Protein AF-A0A350H4J2-F1 (afdb_monomer)

Structure (mmCIF, N/CA/C/O backbone):
data_AF-A0A350H4J2-F1
#
_entry.id   AF-A0A350H4J2-F1
#
loop_
_atom_site.group_PDB
_atom_site.id
_atom_site.type_symbol
_atom_site.label_atom_id
_atom_site.label_alt_id
_atom_site.label_comp_id
_atom_site.label_asym_id
_atom_site.label_entity_id
_atom_site.label_seq_id
_atom_site.pdbx_PDB_ins_code
_atom_site.Cartn_x
_atom_site.Cartn_y
_atom_site.Cartn_z
_atom_site.occupancy
_atom_site.B_iso_or_equiv
_atom_site.auth_seq_id
_atom_site.auth_comp_id
_atom_site.auth_asym_id
_atom_site.auth_atom_id
_atom_site.pdbx_PDB_model_num
ATOM 1 N N . ARG A 1 1 ? 20.751 -13.423 -13.786 1.00 44.62 1 ARG A N 1
ATOM 2 C CA . ARG A 1 1 ? 20.326 -13.444 -15.208 1.00 44.62 1 ARG A CA 1
ATOM 3 C C . ARG A 1 1 ? 19.169 -12.465 -15.328 1.00 44.62 1 ARG A C 1
ATOM 5 O O . ARG A 1 1 ? 18.177 -12.724 -14.654 1.00 44.62 1 ARG A O 1
ATOM 12 N N . PRO A 1 2 ? 19.276 -11.337 -16.050 1.00 51.22 2 PRO A N 1
ATOM 13 C CA . PRO A 1 2 ? 18.104 -10.502 -16.242 1.00 51.22 2 PRO A CA 1
ATOM 14 C C . PRO A 1 2 ? 17.177 -11.295 -17.165 1.00 51.22 2 PRO A C 1
ATOM 16 O O . PRO A 1 2 ? 17.520 -11.593 -18.303 1.00 51.22 2 PRO A O 1
ATOM 19 N N . MET A 1 3 ? 16.074 -11.789 -16.611 1.00 57.06 3 MET A N 1
ATOM 20 C CA . MET A 1 3 ? 14.964 -12.268 -17.422 1.00 57.06 3 MET A CA 1
ATOM 21 C C . MET A 1 3 ? 14.352 -11.014 -18.028 1.00 57.06 3 MET A C 1
ATOM 23 O O . MET A 1 3 ? 13.798 -10.197 -17.292 1.00 57.06 3 MET A O 1
ATOM 27 N N . ASP A 1 4 ? 14.478 -10.848 -19.340 1.00 62.19 4 ASP A N 1
ATOM 28 C CA . ASP A 1 4 ? 13.791 -9.806 -20.095 1.00 62.19 4 ASP A CA 1
ATOM 29 C C . ASP A 1 4 ? 12.287 -10.094 -20.067 1.00 62.19 4 ASP A C 1
ATOM 31 O O . ASP A 1 4 ? 11.699 -10.599 -21.020 1.00 62.19 4 ASP A O 1
ATOM 35 N N . THR A 1 5 ? 11.642 -9.847 -18.923 1.00 61.78 5 THR A N 1
ATOM 36 C CA . THR A 1 5 ? 10.188 -9.936 -18.811 1.00 61.78 5 THR A CA 1
ATOM 37 C C . THR A 1 5 ? 9.602 -8.933 -19.798 1.00 61.78 5 THR A C 1
ATOM 39 O O . THR A 1 5 ? 9.838 -7.731 -19.634 1.00 61.78 5 THR A O 1
ATOM 42 N N . PRO A 1 6 ? 8.821 -9.378 -20.798 1.00 75.56 6 PRO A N 1
ATOM 43 C CA . PRO A 1 6 ? 8.225 -8.477 -21.768 1.00 75.56 6 PRO A CA 1
ATOM 44 C C . PRO A 1 6 ? 7.472 -7.360 -21.048 1.00 75.56 6 PRO A C 1
ATOM 46 O O . PRO A 1 6 ? 6.784 -7.609 -20.055 1.00 75.56 6 PRO A O 1
ATOM 49 N N . VAL A 1 7 ? 7.559 -6.126 -21.549 1.00 73.62 7 VAL A N 1
ATOM 50 C CA . VAL A 1 7 ? 6.945 -4.945 -20.907 1.00 73.62 7 VAL A CA 1
ATOM 51 C C . VAL A 1 7 ? 5.454 -5.168 -20.605 1.00 73.62 7 VAL A C 1
ATOM 53 O O . VAL A 1 7 ? 4.948 -4.701 -19.583 1.00 73.62 7 VAL A O 1
ATOM 56 N N . ARG A 1 8 ? 4.751 -5.933 -21.456 1.00 73.25 8 ARG A N 1
ATOM 57 C CA . ARG A 1 8 ? 3.364 -6.375 -21.225 1.00 73.25 8 ARG A CA 1
ATOM 58 C C . ARG A 1 8 ? 3.218 -7.266 -19.985 1.00 73.25 8 ARG A C 1
ATOM 60 O O . ARG A 1 8 ? 2.341 -6.995 -19.172 1.00 73.25 8 ARG A O 1
ATOM 67 N N . CYS A 1 9 ? 4.086 -8.260 -19.804 1.00 85.81 9 CYS A N 1
ATOM 68 C CA . CYS A 1 9 ? 4.079 -9.141 -18.634 1.00 85.81 9 CYS A CA 1
ATOM 69 C C . CYS A 1 9 ? 4.377 -8.364 -17.348 1.00 85.81 9 CYS A C 1
ATOM 71 O O . CYS A 1 9 ? 3.655 -8.510 -16.369 1.00 85.81 9 CYS A O 1
ATOM 73 N N . SER A 1 10 ? 5.375 -7.474 -17.358 1.00 85.19 10 SER A N 1
ATOM 74 C CA . SER A 1 10 ? 5.703 -6.653 -16.182 1.00 85.19 10 SER A CA 1
ATOM 75 C C . SER A 1 10 ? 4.543 -5.734 -15.771 1.00 85.19 10 SER A C 1
ATOM 77 O O . SER A 1 10 ? 4.192 -5.655 -14.593 1.00 85.19 10 SER A O 1
ATOM 79 N N . LYS A 1 11 ? 3.885 -5.078 -16.739 1.00 85.56 11 LYS A N 1
ATOM 80 C CA . LYS A 1 11 ? 2.683 -4.266 -16.476 1.00 85.56 11 LYS A CA 1
ATOM 81 C C . LYS A 1 11 ? 1.540 -5.107 -15.911 1.00 85.56 11 LYS A C 1
ATOM 83 O O . LYS A 1 11 ? 0.901 -4.678 -14.955 1.00 85.56 11 LYS A O 1
ATOM 88 N N . TYR A 1 12 ? 1.313 -6.290 -16.474 1.00 88.12 12 TYR A N 1
ATOM 89 C CA . TYR A 1 12 ? 0.275 -7.208 -16.016 1.00 88.12 12 TYR A CA 1
ATOM 90 C C . TYR A 1 12 ? 0.525 -7.694 -14.583 1.00 88.12 12 TYR A C 1
ATOM 92 O O . TYR A 1 12 ? -0.363 -7.604 -13.740 1.00 88.12 12 TYR A O 1
ATOM 100 N N . MET A 1 13 ? 1.753 -8.116 -14.270 1.00 90.81 13 MET A N 1
ATOM 101 C CA . MET A 1 13 ? 2.114 -8.550 -12.918 1.00 90.81 13 MET A CA 1
ATOM 102 C C . MET A 1 13 ? 2.018 -7.410 -11.903 1.00 90.81 13 MET A C 1
ATOM 104 O O . MET A 1 13 ? 1.524 -7.619 -10.800 1.00 90.81 13 MET A O 1
ATOM 108 N N . ALA A 1 14 ? 2.425 -6.193 -12.279 1.00 89.25 14 ALA A N 1
ATOM 109 C CA . ALA A 1 14 ? 2.259 -5.021 -11.425 1.00 89.25 14 ALA A CA 1
ATOM 110 C C . ALA A 1 14 ? 0.777 -4.716 -11.150 1.00 89.25 14 ALA A C 1
ATOM 112 O O . ALA A 1 14 ? 0.444 -4.362 -10.025 1.00 89.25 14 ALA A O 1
ATOM 113 N N . HIS A 1 15 ? -0.109 -4.886 -12.138 1.00 84.88 15 HIS A N 1
ATOM 114 C CA . HIS A 1 15 ? -1.554 -4.759 -11.928 1.00 84.88 15 HIS A CA 1
ATOM 115 C C . HIS A 1 15 ? -2.106 -5.834 -10.993 1.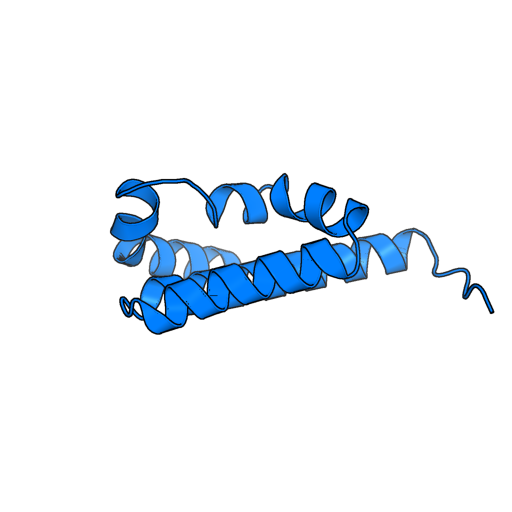00 84.88 15 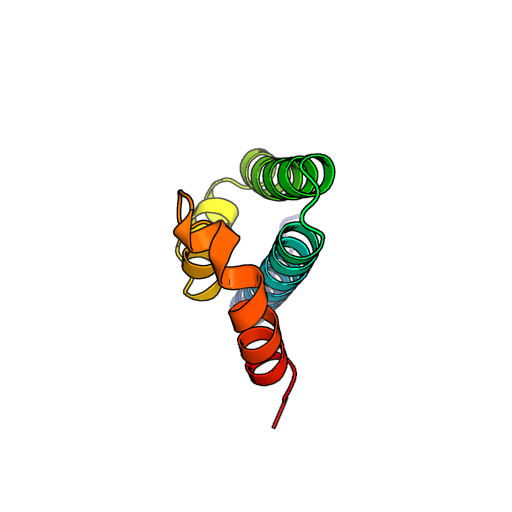HIS A C 1
ATOM 117 O O . HIS A 1 15 ? -2.885 -5.511 -10.102 1.00 84.88 15 HIS A O 1
ATOM 123 N N . TYR A 1 16 ? -1.686 -7.089 -11.154 1.00 89.88 16 TYR A N 1
ATOM 124 C CA . TYR A 1 16 ? -2.091 -8.171 -10.256 1.00 89.88 16 TYR A CA 1
ATOM 125 C C . TYR A 1 16 ? -1.634 -7.913 -8.820 1.00 89.88 16 TYR A C 1
ATOM 127 O O . TYR A 1 16 ? -2.410 -8.066 -7.880 1.00 89.88 16 TYR A O 1
ATOM 135 N N . LEU A 1 17 ? -0.389 -7.461 -8.652 1.00 92.81 17 LEU A N 1
ATOM 136 C CA . LEU A 1 17 ? 0.129 -7.071 -7.349 1.00 92.81 17 LEU A CA 1
ATOM 137 C C . LEU A 1 17 ? -0.674 -5.906 -6.760 1.00 92.81 17 LEU A C 1
ATOM 139 O O . LEU A 1 17 ? -1.015 -5.955 -5.586 1.00 92.81 17 LEU A O 1
ATOM 143 N N . AS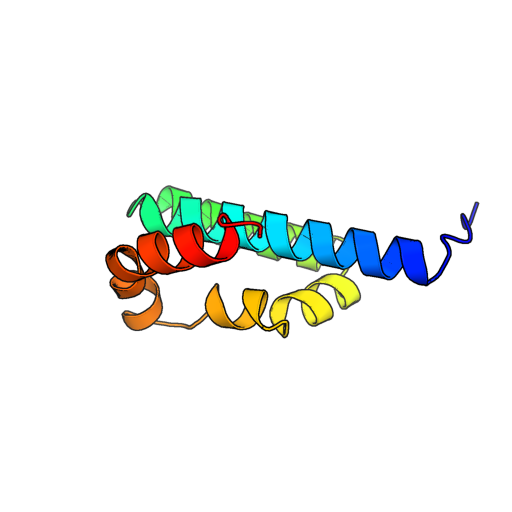P A 1 18 ? -1.023 -4.897 -7.558 1.00 87.56 18 ASP A N 1
ATOM 144 C CA . ASP A 1 18 ? -1.844 -3.764 -7.114 1.00 87.56 18 ASP A CA 1
ATOM 145 C C . ASP A 1 18 ? -3.230 -4.221 -6.621 1.00 87.56 18 ASP A C 1
ATOM 147 O O . ASP A 1 18 ? -3.688 -3.805 -5.556 1.00 87.56 18 ASP A O 1
ATOM 151 N N . MET A 1 19 ? -3.867 -5.161 -7.332 1.00 85.69 19 MET A N 1
ATOM 152 C CA . MET A 1 19 ? -5.128 -5.774 -6.897 1.00 85.69 19 MET A CA 1
ATOM 153 C C . MET A 1 19 ? -4.966 -6.560 -5.590 1.00 85.69 19 MET A C 1
ATOM 155 O O . MET A 1 19 ? -5.765 -6.377 -4.675 1.00 85.69 19 MET A O 1
ATOM 159 N N . MET A 1 20 ? -3.923 -7.386 -5.462 1.00 91.06 20 MET A N 1
ATOM 160 C CA . MET A 1 20 ? -3.654 -8.151 -4.237 1.00 91.06 20 MET A CA 1
ATOM 161 C C . MET A 1 20 ? -3.383 -7.233 -3.039 1.00 91.06 20 MET A C 1
ATOM 163 O O . MET A 1 20 ? -3.948 -7.429 -1.965 1.00 91.06 20 MET A O 1
ATOM 167 N N . MET A 1 21 ? -2.574 -6.185 -3.227 1.00 91.50 21 MET A N 1
ATOM 168 C CA . MET A 1 21 ? -2.303 -5.169 -2.205 1.00 91.50 21 MET A CA 1
ATOM 169 C C . MET A 1 21 ? -3.588 -4.456 -1.777 1.00 91.50 21 MET A C 1
ATOM 171 O O . MET A 1 21 ? -3.788 -4.204 -0.586 1.00 91.50 21 MET A O 1
ATOM 175 N N . CYS A 1 22 ? -4.472 -4.156 -2.733 1.00 84.31 22 CYS A N 1
ATOM 176 C CA . CYS A 1 22 ? -5.779 -3.559 -2.481 1.00 84.31 22 CYS A CA 1
ATOM 177 C C . CYS A 1 22 ? -6.670 -4.484 -1.643 1.00 84.31 22 CYS A C 1
ATOM 179 O O . CYS A 1 22 ? -7.138 -4.082 -0.579 1.00 84.31 22 CYS A O 1
ATOM 181 N N . VAL A 1 23 ? -6.842 -5.740 -2.068 1.00 83.00 23 VAL A N 1
ATOM 182 C CA . VAL A 1 23 ? -7.681 -6.725 -1.371 1.00 83.00 23 VAL A CA 1
ATOM 183 C C . VAL A 1 23 ? -7.195 -6.944 0.059 1.00 83.00 23 VAL A C 1
ATOM 185 O O . VAL A 1 23 ? -7.980 -6.799 0.995 1.00 83.00 23 VAL A O 1
ATOM 188 N N . SER A 1 24 ? -5.899 -7.199 0.245 1.00 89.62 24 SER A N 1
ATOM 189 C CA . SER A 1 24 ? -5.302 -7.376 1.572 1.00 89.62 24 SER A CA 1
ATOM 190 C C . SER A 1 24 ? -5.469 -6.134 2.448 1.00 89.62 24 SER A C 1
ATOM 192 O O . SER A 1 24 ? -5.818 -6.249 3.622 1.00 89.62 24 SER A O 1
ATOM 194 N N . SER A 1 25 ? -5.295 -4.934 1.881 1.00 85.88 25 SER A N 1
ATOM 195 C CA . SER A 1 25 ? -5.503 -3.675 2.608 1.00 85.88 25 SER A CA 1
ATOM 196 C C . SER A 1 25 ? -6.949 -3.508 3.072 1.00 85.88 25 SER A C 1
ATOM 198 O O . SER A 1 25 ? -7.175 -3.089 4.206 1.00 85.88 25 SER A O 1
ATOM 200 N N . ILE A 1 26 ? -7.928 -3.855 2.231 1.00 80.00 26 ILE A N 1
ATOM 201 C CA . ILE A 1 26 ? -9.349 -3.772 2.584 1.00 80.00 26 ILE A CA 1
ATOM 202 C C . ILE A 1 26 ? -9.701 -4.797 3.657 1.00 80.00 26 ILE A C 1
ATOM 204 O O . ILE A 1 26 ? -10.379 -4.431 4.610 1.00 80.00 26 ILE A O 1
ATOM 208 N N . LEU A 1 27 ? -9.227 -6.041 3.551 1.00 84.38 27 LEU A N 1
ATOM 209 C CA . LEU A 1 27 ? -9.447 -7.060 4.585 1.00 84.38 27 LEU A CA 1
ATOM 210 C C . LEU A 1 27 ? -8.922 -6.589 5.946 1.00 84.38 27 LEU A C 1
ATOM 212 O O . LEU A 1 27 ? -9.628 -6.681 6.950 1.00 84.38 27 LEU A O 1
ATOM 216 N N . CYS A 1 28 ? -7.730 -5.988 5.961 1.00 86.56 28 CYS A N 1
ATOM 217 C CA . CYS A 1 28 ? -7.158 -5.414 7.173 1.00 86.56 28 CYS A CA 1
ATOM 218 C C . CYS A 1 28 ? -8.022 -4.280 7.747 1.00 86.56 28 CYS A C 1
ATOM 220 O O . CYS A 1 28 ? -8.282 -4.257 8.946 1.00 86.56 28 CYS A O 1
ATOM 222 N N . ILE A 1 29 ? -8.508 -3.362 6.904 1.00 80.56 29 ILE A N 1
ATOM 223 C CA . ILE A 1 29 ? -9.376 -2.249 7.328 1.00 80.56 29 ILE A CA 1
ATOM 224 C C . ILE A 1 29 ? -10.732 -2.757 7.841 1.00 80.56 29 ILE A C 1
ATOM 226 O O . ILE A 1 29 ? -11.225 -2.272 8.859 1.00 80.56 29 ILE A O 1
ATOM 230 N N . LEU A 1 30 ? -11.335 -3.728 7.149 1.00 74.75 30 LEU A N 1
ATOM 231 C CA . LEU A 1 30 ? -12.647 -4.286 7.482 1.00 74.75 30 LEU A CA 1
ATOM 232 C C . LEU A 1 30 ? -12.651 -5.045 8.805 1.00 74.75 30 LEU A C 1
ATOM 234 O O . LEU A 1 30 ? -13.679 -5.052 9.474 1.00 74.75 30 LEU A O 1
ATOM 238 N N . SER A 1 31 ? -11.522 -5.641 9.193 1.00 81.75 31 SER A N 1
ATOM 239 C CA . SER A 1 31 ? -11.417 -6.331 10.480 1.00 81.75 31 SER A CA 1
ATOM 240 C C . SER A 1 31 ? -11.685 -5.415 11.681 1.00 81.75 31 SER A C 1
ATOM 242 O O . SER A 1 31 ? -12.099 -5.890 12.729 1.00 81.75 31 SER A O 1
ATOM 244 N N . GLY A 1 32 ? -11.452 -4.102 11.546 1.00 72.88 32 GLY A N 1
ATOM 245 C CA . GLY A 1 32 ? -11.627 -3.128 12.627 1.00 72.88 32 GLY A CA 1
ATOM 246 C C . GLY A 1 32 ? -10.588 -3.214 13.756 1.00 72.88 32 GLY A C 1
ATOM 247 O O . GLY A 1 32 ? -10.575 -2.334 14.616 1.00 72.88 32 GLY A O 1
ATOM 248 N N . GLU A 1 33 ? -9.705 -4.213 13.733 1.00 83.50 33 GLU A N 1
ATOM 249 C CA . GLU A 1 33 ? -8.685 -4.468 14.751 1.00 83.50 33 GLU A CA 1
ATOM 250 C C . GLU A 1 33 ? -7.392 -3.695 14.466 1.00 83.50 33 GLU A C 1
ATOM 252 O O . GLU A 1 33 ? -6.885 -3.673 13.339 1.00 83.50 33 GLU A O 1
ATOM 257 N N . ASP A 1 34 ? -6.799 -3.108 15.509 1.00 86.94 34 ASP A N 1
ATOM 258 C CA . ASP A 1 34 ? -5.540 -2.367 15.381 1.00 86.94 34 ASP A CA 1
ATOM 259 C C . ASP A 1 34 ? -4.366 -3.263 14.946 1.00 86.94 34 ASP A C 1
ATOM 261 O O . ASP A 1 34 ? -3.466 -2.799 14.246 1.00 86.94 34 ASP A O 1
ATOM 265 N N . GLU A 1 35 ? -4.380 -4.554 15.294 1.00 92.31 35 GLU A N 1
ATOM 266 C CA . GLU A 1 35 ? -3.365 -5.518 14.850 1.00 92.31 35 GLU A CA 1
ATOM 267 C C . GLU A 1 35 ? -3.362 -5.674 13.324 1.00 92.31 35 GLU A C 1
ATOM 269 O O . GLU A 1 35 ? -2.311 -5.648 12.684 1.00 92.31 35 GLU A O 1
ATOM 274 N N . ASN A 1 36 ? -4.535 -5.772 12.702 1.00 88.69 36 ASN A N 1
ATOM 275 C CA . ASN A 1 36 ? -4.616 -5.936 11.255 1.00 88.69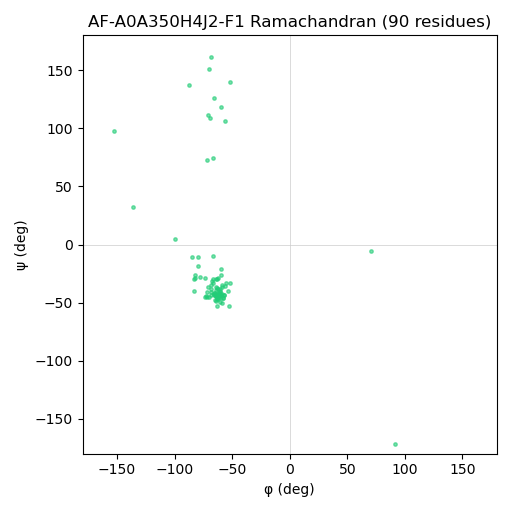 36 ASN A CA 1
ATOM 276 C C . ASN A 1 36 ? -4.286 -4.630 10.520 1.00 88.69 36 ASN A C 1
ATOM 278 O O . ASN A 1 36 ? -3.722 -4.660 9.427 1.00 88.69 36 ASN A O 1
ATOM 282 N N . LEU A 1 37 ? -4.544 -3.468 11.129 1.00 87.56 37 LEU A N 1
ATOM 283 C CA . LEU A 1 37 ? -4.044 -2.193 10.608 1.00 87.56 37 LEU A CA 1
ATOM 284 C C . LEU A 1 37 ? -2.509 -2.130 10.616 1.00 87.56 37 LEU A C 1
ATOM 286 O O . LEU A 1 37 ? -1.935 -1.633 9.645 1.00 87.56 37 LEU A O 1
ATOM 290 N N . LYS A 1 38 ? -1.848 -2.688 11.640 1.00 92.69 38 LYS A N 1
ATOM 291 C CA . LYS A 1 38 ? -0.383 -2.851 11.649 1.00 92.69 38 LYS A CA 1
ATOM 292 C C . LYS A 1 38 ? 0.084 -3.804 10.550 1.00 92.69 38 LYS A C 1
ATOM 294 O O . LYS A 1 38 ? 0.974 -3.439 9.793 1.00 92.69 38 LYS A O 1
ATOM 299 N N . LYS A 1 39 ? -0.582 -4.948 10.354 1.00 94.31 39 LYS A N 1
ATOM 300 C CA . LYS A 1 39 ? -0.275 -5.876 9.242 1.00 94.31 39 LYS A CA 1
ATOM 301 C C . LYS A 1 39 ? -0.408 -5.214 7.868 1.00 94.31 39 LYS A C 1
ATOM 303 O O . LYS A 1 39 ? 0.388 -5.479 6.969 1.00 94.31 39 LYS A O 1
ATOM 308 N N . LYS A 1 40 ? -1.385 -4.315 7.689 1.00 91.88 40 LYS A N 1
ATOM 309 C CA . LYS A 1 40 ? -1.480 -3.483 6.478 1.00 91.88 40 LYS A CA 1
ATOM 310 C C . LYS A 1 40 ? -0.236 -2.615 6.325 1.00 91.88 40 LYS A C 1
ATOM 312 O O . LYS A 1 40 ? 0.327 -2.556 5.239 1.00 91.88 40 LYS A O 1
ATOM 317 N N . GLU A 1 41 ? 0.175 -1.916 7.376 1.00 91.88 41 GLU A N 1
ATOM 318 C CA . GLU A 1 41 ? 1.370 -1.072 7.343 1.00 91.88 41 GLU A CA 1
ATOM 319 C C . GLU A 1 41 ? 2.631 -1.886 7.014 1.00 91.88 41 GLU A C 1
ATOM 321 O O . GLU A 1 41 ? 3.372 -1.523 6.101 1.00 91.88 41 GLU A O 1
ATOM 326 N N . GLU A 1 42 ? 2.809 -3.035 7.664 1.00 96.00 42 GLU A N 1
ATOM 327 C CA . GLU A 1 42 ? 3.888 -3.993 7.401 1.00 96.00 42 GLU A CA 1
ATOM 328 C C . GLU A 1 42 ? 3.890 -4.471 5.945 1.00 96.00 42 GLU A C 1
ATOM 330 O O . GLU A 1 42 ? 4.940 -4.484 5.307 1.00 96.00 42 GLU A O 1
ATOM 335 N N . LEU A 1 43 ? 2.724 -4.783 5.371 1.00 94.56 43 LEU A N 1
ATOM 336 C CA . LEU A 1 43 ? 2.594 -5.174 3.965 1.00 94.56 43 LEU A CA 1
ATOM 337 C C . LEU A 1 43 ? 3.122 -4.086 3.013 1.00 94.56 43 LEU A C 1
ATOM 339 O O . LEU A 1 43 ? 3.862 -4.377 2.069 1.00 94.56 43 LEU A O 1
ATOM 343 N N . TRP A 1 44 ? 2.749 -2.825 3.247 1.00 94.38 44 TRP A N 1
ATOM 344 C CA . TRP A 1 44 ? 3.212 -1.703 2.423 1.00 94.38 44 TRP A CA 1
ATOM 345 C C . TRP A 1 44 ? 4.697 -1.396 2.645 1.00 94.38 44 TRP A C 1
ATOM 347 O O . TRP A 1 44 ? 5.397 -1.079 1.678 1.00 94.38 44 TRP A O 1
ATOM 357 N N . ASN A 1 45 ? 5.188 -1.530 3.878 1.00 95.75 45 ASN A N 1
ATOM 358 C CA . ASN A 1 45 ? 6.602 -1.363 4.210 1.00 95.75 45 ASN A CA 1
ATOM 359 C C . ASN A 1 45 ? 7.464 -2.455 3.569 1.00 95.75 45 A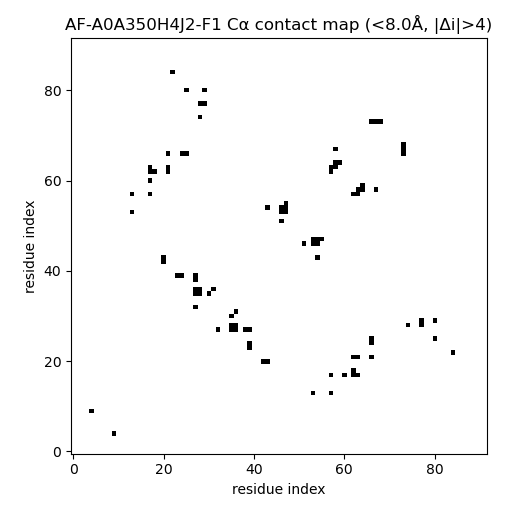SN A C 1
ATOM 361 O O . ASN A 1 45 ? 8.473 -2.135 2.948 1.00 95.75 45 ASN A O 1
ATOM 365 N N . HIS A 1 46 ? 7.014 -3.709 3.577 1.00 96.38 46 HIS A N 1
ATOM 366 C CA . HIS A 1 46 ? 7.703 -4.815 2.909 1.00 96.38 46 HIS A CA 1
ATOM 367 C C . HIS A 1 46 ? 7.870 -4.573 1.407 1.00 96.38 46 HIS A C 1
ATOM 369 O O . HIS A 1 46 ? 8.940 -4.800 0.841 1.00 96.38 46 HIS A O 1
ATOM 375 N N . LEU A 1 47 ? 6.830 -4.059 0.738 1.00 95.19 47 LEU A N 1
ATOM 376 C CA . LEU A 1 47 ? 6.932 -3.677 -0.673 1.00 95.19 47 LEU A CA 1
ATOM 377 C C . LEU A 1 47 ? 7.922 -2.520 -0.875 1.00 95.19 47 LEU A C 1
ATOM 379 O O . LEU A 1 47 ? 8.697 -2.536 -1.829 1.00 95.19 47 LEU A O 1
ATOM 383 N N . LYS A 1 48 ? 7.90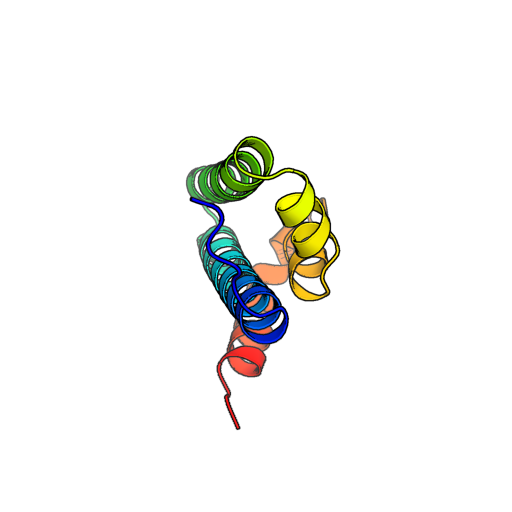1 -1.522 0.016 1.00 95.56 48 LYS A N 1
ATOM 384 C CA . LYS A 1 48 ? 8.793 -0.356 -0.024 1.00 95.56 48 LYS A CA 1
ATOM 385 C C . LYS A 1 48 ? 10.262 -0.745 0.133 1.00 95.56 48 LYS A C 1
ATOM 387 O O . LYS A 1 48 ? 11.097 -0.201 -0.586 1.00 95.56 48 LYS A O 1
ATOM 392 N N . GLU A 1 49 ? 10.556 -1.661 1.051 1.00 97.12 49 GLU A N 1
ATOM 393 C CA . GLU A 1 49 ? 11.900 -2.183 1.308 1.00 97.12 49 GLU A CA 1
ATOM 394 C C . GLU A 1 49 ? 12.412 -3.024 0.139 1.00 97.12 49 GLU A C 1
ATOM 396 O O . GLU A 1 49 ? 13.566 -2.883 -0.262 1.00 97.12 49 GLU A O 1
ATOM 401 N N . LYS A 1 50 ? 11.547 -3.855 -0.456 1.00 96.25 50 LYS A N 1
ATOM 402 C CA . LYS A 1 50 ? 11.922 -4.705 -1.592 1.00 96.25 50 LYS A CA 1
ATOM 403 C C . LYS A 1 50 ? 12.106 -3.943 -2.898 1.00 96.25 50 LYS A C 1
ATOM 405 O O . LYS A 1 50 ? 13.047 -4.222 -3.635 1.00 96.25 50 LYS A O 1
ATOM 410 N N . ASP A 1 51 ? 11.195 -3.028 -3.221 1.00 95.50 51 ASP A N 1
ATOM 411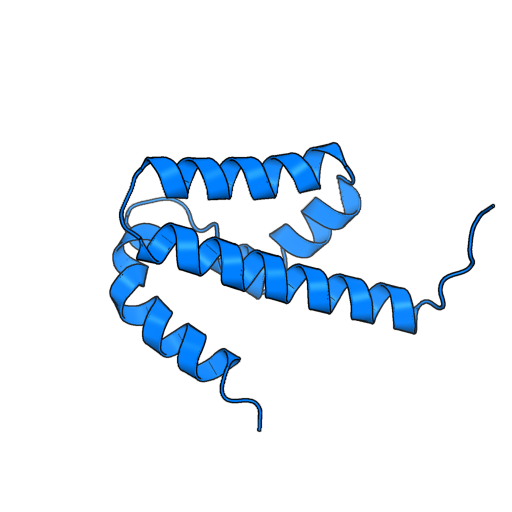 C CA . ASP A 1 51 ? 11.256 -2.248 -4.454 1.00 95.50 51 ASP A CA 1
ATOM 412 C C . ASP A 1 51 ? 10.560 -0.894 -4.282 1.00 95.50 51 ASP A C 1
ATOM 414 O O . ASP A 1 51 ? 9.346 -0.735 -4.447 1.00 95.50 51 ASP A O 1
ATOM 418 N N . ILE A 1 52 ? 11.369 0.131 -4.019 1.00 95.00 52 ILE A N 1
ATOM 419 C CA . ILE A 1 52 ? 10.890 1.500 -3.835 1.00 95.00 52 ILE A CA 1
ATOM 420 C C . ILE A 1 52 ? 10.220 2.084 -5.091 1.00 95.00 52 ILE A C 1
ATOM 422 O O . ILE A 1 52 ? 9.330 2.932 -4.974 1.00 95.00 52 ILE A O 1
ATOM 426 N N . LYS A 1 53 ? 10.624 1.663 -6.300 1.00 93.50 53 LYS A N 1
ATOM 427 C CA . LYS A 1 53 ? 10.032 2.155 -7.554 1.00 93.50 53 LYS A CA 1
ATOM 428 C C . LYS A 1 53 ? 8.642 1.557 -7.732 1.00 93.50 53 LYS A C 1
ATOM 430 O O . LYS A 1 53 ? 7.700 2.290 -8.036 1.00 93.50 53 LYS A O 1
ATOM 435 N N . LEU A 1 54 ? 8.507 0.253 -7.495 1.00 92.06 54 LEU A N 1
ATOM 436 C CA . LEU A 1 54 ? 7.228 -0.446 -7.547 1.00 92.06 54 LEU A CA 1
ATOM 437 C C . LEU A 1 54 ? 6.286 0.046 -6.447 1.00 92.06 54 LEU A C 1
ATOM 439 O O . LEU A 1 54 ? 5.140 0.370 -6.744 1.00 92.06 54 LEU A O 1
ATOM 443 N N . TYR A 1 55 ? 6.785 0.231 -5.222 1.00 93.75 55 TYR A N 1
ATOM 444 C CA . TYR A 1 55 ? 6.035 0.866 -4.139 1.00 93.75 55 TYR A CA 1
ATOM 445 C C . TYR A 1 55 ? 5.476 2.224 -4.566 1.00 93.75 55 TYR A C 1
ATOM 447 O O . TYR A 1 55 ? 4.272 2.436 -4.479 1.00 93.75 55 TYR A O 1
ATOM 455 N N . LYS A 1 56 ? 6.311 3.135 -5.087 1.00 91.50 56 LYS A N 1
ATOM 456 C CA . LYS A 1 56 ? 5.849 4.458 -5.542 1.00 91.50 56 LYS A CA 1
ATOM 457 C C . LYS A 1 56 ? 4.818 4.350 -6.665 1.00 91.50 56 LYS A C 1
ATOM 459 O O . LYS A 1 56 ? 3.874 5.133 -6.687 1.00 91.50 56 LYS A O 1
ATOM 464 N N . LYS A 1 57 ? 4.982 3.399 -7.585 1.00 90.44 57 LYS A N 1
ATOM 465 C CA . LYS A 1 57 ? 4.035 3.169 -8.682 1.00 90.44 57 LYS A CA 1
ATOM 466 C C . LYS A 1 57 ? 2.670 2.705 -8.167 1.00 90.44 57 LYS A C 1
ATOM 468 O O . LYS A 1 57 ? 1.660 3.261 -8.582 1.00 90.44 57 LYS A O 1
ATOM 473 N N . LEU A 1 58 ? 2.640 1.723 -7.266 1.00 90.44 58 LEU A N 1
ATOM 474 C CA . LEU A 1 58 ? 1.397 1.188 -6.700 1.00 90.44 58 LEU A CA 1
ATOM 475 C C . LEU A 1 58 ? 0.756 2.177 -5.726 1.00 90.44 58 LEU A C 1
ATOM 477 O O . LEU A 1 58 ? -0.443 2.399 -5.762 1.00 90.44 58 LEU A O 1
ATOM 481 N N . ARG A 1 59 ? 1.548 2.849 -4.889 1.00 86.50 59 ARG A N 1
ATOM 482 C CA . ARG A 1 59 ? 1.052 3.789 -3.875 1.00 86.50 59 ARG A CA 1
ATOM 483 C C . ARG A 1 59 ? 0.310 4.989 -4.472 1.00 86.50 59 ARG A C 1
ATOM 485 O O . ARG A 1 59 ? -0.578 5.523 -3.806 1.00 86.50 59 ARG A O 1
ATOM 492 N N . HIS A 1 60 ? 0.670 5.385 -5.695 1.00 84.88 60 HIS A N 1
ATOM 493 C CA . HIS A 1 60 ? 0.012 6.440 -6.473 1.00 84.88 60 HIS A CA 1
ATOM 494 C C . HIS A 1 60 ? -0.960 5.904 -7.536 1.00 84.88 60 HIS A C 1
ATOM 496 O O . HIS A 1 60 ? -1.495 6.690 -8.316 1.00 84.88 60 HIS A O 1
ATOM 502 N N . SER A 1 61 ? -1.197 4.589 -7.599 1.00 81.06 61 SER A N 1
ATOM 503 C CA . SER A 1 61 ? -2.255 4.041 -8.445 1.00 81.06 61 SER A CA 1
ATOM 504 C C . SER A 1 61 ? -3.627 4.434 -7.888 1.00 81.06 61 SER A C 1
ATOM 506 O O . SER A 1 61 ? -3.767 4.783 -6.712 1.00 81.06 61 SER A O 1
ATOM 508 N N . PHE A 1 62 ? -4.665 4.347 -8.723 1.00 72.06 62 PHE A N 1
ATOM 509 C CA . PHE A 1 62 ? -6.0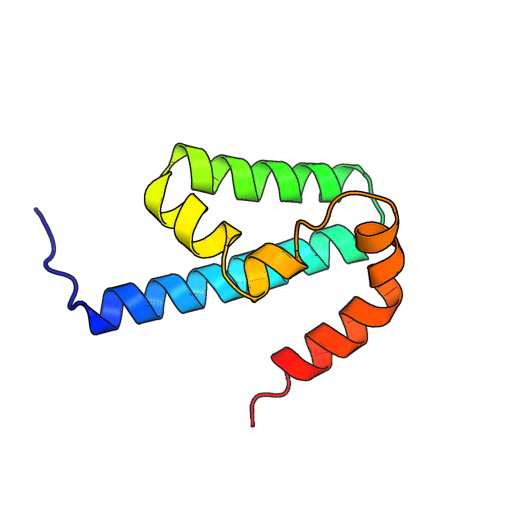43 4.601 -8.295 1.00 72.06 62 PHE A CA 1
ATOM 510 C C . PHE A 1 62 ? -6.433 3.753 -7.067 1.00 72.06 62 PHE A C 1
ATOM 512 O O . PHE A 1 62 ? -7.057 4.258 -6.133 1.00 72.06 62 PHE A O 1
ATOM 519 N N . LEU A 1 63 ? -5.996 2.487 -7.030 1.00 73.50 63 LEU A N 1
ATOM 520 C CA . LEU A 1 63 ? -6.224 1.577 -5.906 1.00 73.50 63 LEU A CA 1
ATOM 521 C C . LEU A 1 63 ? -5.373 1.962 -4.685 1.00 73.50 63 LEU A C 1
ATOM 523 O O . LEU A 1 63 ? -5.893 2.043 -3.571 1.00 73.50 63 LEU A O 1
ATOM 527 N N . GLY A 1 64 ? -4.086 2.268 -4.878 1.00 69.75 64 GLY A N 1
ATOM 528 C CA . GLY A 1 64 ? -3.172 2.627 -3.791 1.00 69.75 64 GLY A CA 1
ATOM 529 C C . GLY A 1 64 ? -3.502 3.947 -3.093 1.00 69.75 64 GLY A C 1
ATOM 530 O O . GLY A 1 64 ? -3.309 4.053 -1.875 1.00 69.75 64 GLY A O 1
ATOM 531 N N . ILE A 1 65 ? -4.046 4.924 -3.828 1.00 73.12 65 ILE A N 1
ATOM 532 C CA . ILE A 1 65 ? -4.579 6.170 -3.262 1.00 73.12 65 ILE A CA 1
ATOM 533 C C . ILE A 1 65 ? -5.778 5.850 -2.368 1.00 73.12 65 ILE A C 1
ATOM 535 O O . ILE A 1 65 ? -5.788 6.271 -1.214 1.00 73.12 65 ILE A O 1
ATOM 539 N N . GLY A 1 66 ? -6.734 5.043 -2.846 1.00 69.81 66 GLY A N 1
ATOM 540 C CA . GLY A 1 66 ? -7.925 4.670 -2.076 1.00 69.81 66 GLY A CA 1
ATOM 541 C C . GLY A 1 66 ? -7.616 3.962 -0.751 1.00 69.81 66 GLY A C 1
ATOM 542 O O . GLY A 1 66 ? -8.308 4.187 0.239 1.00 69.81 66 GLY A O 1
ATOM 543 N N . MET A 1 67 ? -6.560 3.143 -0.702 1.00 67.38 67 MET A N 1
ATOM 544 C CA . MET A 1 67 ? -6.227 2.302 0.463 1.00 67.38 67 MET A CA 1
ATOM 545 C C . MET A 1 67 ? -5.413 2.977 1.563 1.00 67.38 67 MET A C 1
ATOM 547 O O . MET A 1 67 ? -5.211 2.410 2.643 1.00 67.38 67 MET A O 1
ATOM 551 N N . ASN A 1 68 ? -4.897 4.169 1.300 1.00 66.94 68 ASN A N 1
ATOM 552 C CA . ASN A 1 68 ? -3.980 4.834 2.213 1.00 66.94 68 ASN A CA 1
ATOM 553 C C . ASN A 1 68 ? -4.312 6.321 2.383 1.00 66.94 68 ASN A C 1
ATOM 555 O O . ASN A 1 68 ? -3.417 7.153 2.569 1.00 66.94 68 ASN A O 1
ATOM 559 N N . LEU A 1 69 ? -5.600 6.648 2.303 1.00 67.06 69 LEU A N 1
ATOM 560 C CA . LEU A 1 69 ? -6.114 7.938 2.738 1.00 67.06 69 LEU A CA 1
ATOM 561 C C . LEU A 1 69 ? -5.947 8.051 4.264 1.00 67.06 69 LEU A C 1
ATOM 563 O O . LEU A 1 69 ? -6.385 7.152 4.988 1.00 67.06 69 LEU A O 1
ATOM 567 N N . PRO A 1 70 ? -5.306 9.118 4.770 1.00 60.81 70 PRO A N 1
ATOM 568 C CA . PRO A 1 70 ? -5.110 9.300 6.201 1.00 60.81 70 PRO A CA 1
ATOM 569 C C . PRO A 1 70 ? -6.427 9.627 6.927 1.00 60.81 70 PRO A C 1
ATOM 571 O O . PRO A 1 70 ? -7.334 10.256 6.382 1.00 60.81 70 PRO A O 1
ATOM 574 N N . GLY A 1 71 ? -6.502 9.242 8.204 1.00 61.59 71 GLY A N 1
ATOM 575 C CA . GLY A 1 71 ? -7.512 9.722 9.151 1.00 61.59 71 GLY A CA 1
ATOM 576 C C . GLY A 1 71 ? -8.803 8.897 9.261 1.00 61.59 71 GLY A C 1
ATOM 577 O O . GLY A 1 71 ? -8.945 7.800 8.719 1.00 61.59 71 GLY A O 1
ATOM 578 N N . LYS A 1 72 ? -9.778 9.456 9.997 1.00 54.22 72 LYS A N 1
ATOM 579 C CA . LYS A 1 72 ? -11.090 8.840 10.290 1.00 54.22 72 LYS A CA 1
ATOM 580 C C . LYS A 1 72 ? -11.909 8.520 9.028 1.00 54.22 72 LYS A C 1
ATOM 582 O O . LYS A 1 72 ? -12.756 7.636 9.076 1.00 54.22 72 LYS A O 1
ATOM 587 N N . ALA A 1 73 ? -11.628 9.172 7.895 1.00 53.69 73 ALA A N 1
ATOM 588 C CA . ALA A 1 73 ? -12.267 8.909 6.603 1.00 53.69 73 ALA A CA 1
ATOM 589 C C . ALA A 1 73 ? -11.881 7.542 6.003 1.00 53.69 73 ALA A C 1
ATOM 591 O O . ALA A 1 73 ? -12.750 6.845 5.483 1.00 53.69 73 ALA A O 1
ATOM 592 N N . GLY A 1 74 ? -10.618 7.114 6.142 1.00 56.28 74 GLY A N 1
ATOM 593 C CA . GLY A 1 74 ? -10.186 5.764 5.753 1.00 56.28 74 GLY A CA 1
ATOM 594 C C . GLY A 1 74 ? -10.792 4.674 6.645 1.00 56.28 74 GLY A C 1
ATOM 595 O O . GLY A 1 74 ? -11.111 3.589 6.172 1.00 56.28 74 GLY A O 1
ATOM 596 N N . ARG A 1 75 ? -11.034 5.001 7.923 1.00 56.53 75 ARG A N 1
ATOM 597 C CA . ARG A 1 75 ? -11.622 4.107 8.939 1.00 56.53 75 ARG A CA 1
ATOM 598 C C . ARG A 1 75 ? -13.161 4.040 8.871 1.00 56.53 75 ARG A C 1
ATOM 600 O O . ARG A 1 75 ? -13.744 3.010 9.167 1.00 56.53 75 ARG A O 1
ATOM 607 N N . SER A 1 76 ? -13.830 5.107 8.421 1.00 51.81 76 SER A N 1
ATOM 608 C CA . SER A 1 76 ? -15.283 5.148 8.154 1.00 51.81 76 SER A CA 1
ATOM 609 C C . SER A 1 76 ? -15.658 4.518 6.802 1.00 51.81 76 SER A C 1
ATOM 611 O O . SER A 1 76 ? -16.827 4.227 6.535 1.00 51.81 76 SER A O 1
ATOM 613 N N . LEU A 1 77 ? -14.662 4.233 5.955 1.00 53.03 77 LEU A N 1
ATOM 614 C CA . LEU A 1 77 ? -14.865 3.513 4.706 1.00 53.03 77 LEU A CA 1
ATOM 615 C C . LEU A 1 77 ? -15.288 2.053 4.935 1.00 53.03 77 LEU A C 1
ATOM 617 O O . LEU A 1 77 ? -15.739 1.447 3.980 1.00 53.03 77 LEU A O 1
ATOM 621 N N . SER A 1 78 ? -15.246 1.487 6.147 1.00 52.19 78 SER A N 1
ATOM 622 C CA . SER A 1 78 ? -15.559 0.067 6.399 1.00 52.19 78 SER A CA 1
ATOM 623 C C . SER A 1 78 ? -16.943 -0.387 5.897 1.00 52.19 78 SER A C 1
ATOM 625 O O . SER A 1 78 ? -17.073 -1.485 5.369 1.00 52.19 78 SER A O 1
ATOM 627 N N . VAL A 1 79 ? -17.967 0.475 5.917 1.00 52.72 79 VAL A N 1
ATOM 628 C CA . VAL A 1 79 ? -19.298 0.142 5.353 1.00 52.72 79 VAL A CA 1
ATOM 629 C C . VAL A 1 79 ? -19.365 0.376 3.831 1.00 52.72 79 VAL A C 1
ATOM 631 O O . VAL A 1 79 ? -20.077 -0.322 3.108 1.00 52.72 79 VAL A O 1
ATOM 634 N N . LYS A 1 80 ? -18.593 1.331 3.296 1.00 54.00 80 LYS A N 1
ATOM 635 C CA . LYS A 1 80 ? -18.509 1.603 1.845 1.00 54.00 80 LYS A CA 1
ATOM 636 C C . LYS A 1 80 ? -17.537 0.661 1.123 1.00 54.00 80 LYS A C 1
ATOM 638 O O . LYS A 1 80 ? -17.737 0.380 -0.054 1.00 54.00 80 LYS A O 1
ATOM 643 N N . GLY A 1 81 ? -16.541 0.132 1.825 1.00 57.72 81 GLY A N 1
ATOM 644 C CA . GLY A 1 81 ? -15.503 -0.770 1.340 1.00 57.72 81 GLY A CA 1
ATOM 645 C C . GLY A 1 81 ? -16.083 -2.100 0.885 1.00 57.72 81 GLY A C 1
ATOM 646 O O . GLY A 1 81 ? -15.686 -2.592 -0.161 1.00 57.72 81 GLY A O 1
ATOM 647 N N . TYR A 1 82 ? -17.114 -2.606 1.568 1.00 54.91 82 TYR A N 1
ATOM 648 C CA . TYR A 1 82 ? -17.890 -3.766 1.116 1.00 54.91 82 TYR A CA 1
ATOM 649 C C . TYR A 1 82 ? -18.564 -3.531 -0.253 1.00 54.91 82 TYR A C 1
ATOM 651 O O . TYR A 1 82 ? -18.471 -4.375 -1.144 1.00 54.91 82 TYR A O 1
ATOM 659 N N . LYS A 1 83 ? -19.169 -2.350 -0.476 1.00 57.62 83 LYS A N 1
ATOM 660 C CA . LYS A 1 83 ? -19.758 -1.973 -1.781 1.00 57.62 83 LYS A CA 1
ATOM 661 C C . LYS A 1 83 ? -18.698 -1.759 -2.866 1.00 57.62 83 LYS A C 1
ATOM 663 O O . LYS A 1 83 ? -18.944 -2.068 -4.028 1.00 57.62 83 LYS A O 1
ATOM 668 N N . VAL A 1 84 ? -17.527 -1.236 -2.500 1.00 59.19 84 VAL A N 1
ATOM 669 C CA . VAL A 1 84 ? -16.392 -1.048 -3.419 1.00 59.19 84 VAL A CA 1
ATOM 670 C C . VAL A 1 84 ? -15.785 -2.395 -3.811 1.00 59.19 84 VAL A C 1
ATOM 672 O O . VAL A 1 84 ? -15.609 -2.642 -4.999 1.00 59.19 84 VAL A O 1
ATOM 675 N N . MET A 1 85 ? -15.571 -3.300 -2.851 1.00 56.19 85 MET A N 1
ATOM 676 C CA . MET A 1 85 ? -15.156 -4.681 -3.105 1.00 56.19 85 MET A CA 1
ATOM 677 C C . MET A 1 85 ? -16.157 -5.397 -4.002 1.00 56.19 85 MET A C 1
ATOM 679 O O . MET A 1 85 ? -15.744 -5.969 -4.998 1.00 56.19 85 MET A O 1
ATOM 683 N N . GLN A 1 86 ? -17.467 -5.295 -3.750 1.00 61.75 86 GLN A N 1
ATOM 684 C CA . GLN A 1 86 ? -18.475 -5.845 -4.667 1.00 61.75 86 GLN A CA 1
ATOM 685 C C . GLN A 1 86 ? -18.344 -5.305 -6.099 1.00 61.75 86 GLN A C 1
ATOM 687 O O . GLN A 1 86 ? -18.596 -6.043 -7.043 1.00 61.75 86 GLN A O 1
ATOM 692 N N . LYS A 1 87 ? -17.963 -4.037 -6.284 1.00 60.81 87 LYS A N 1
ATOM 693 C CA . LYS A 1 87 ? -17.808 -3.425 -7.612 1.00 60.81 87 LYS A CA 1
ATOM 694 C C . LYS A 1 87 ? -16.506 -3.833 -8.314 1.00 60.81 87 LYS A C 1
ATOM 696 O O . LYS A 1 87 ? -16.481 -3.850 -9.535 1.00 60.81 87 LYS A O 1
ATOM 701 N N . ILE A 1 88 ? -15.460 -4.163 -7.552 1.00 59.59 88 ILE A N 1
ATOM 702 C CA . ILE A 1 88 ? -14.175 -4.671 -8.061 1.00 59.59 88 ILE A CA 1
ATOM 703 C C . ILE A 1 88 ? -14.245 -6.188 -8.326 1.00 59.59 88 ILE A C 1
ATOM 705 O O . ILE A 1 88 ? -13.729 -6.649 -9.335 1.00 59.59 88 ILE A O 1
ATOM 709 N N . PHE A 1 89 ? -14.907 -6.960 -7.453 1.00 57.62 89 PHE A N 1
ATOM 710 C CA . PHE A 1 89 ? -15.083 -8.416 -7.578 1.00 57.62 89 PHE A CA 1
ATOM 711 C C . PHE A 1 89 ? -16.194 -8.827 -8.547 1.00 57.62 89 PHE A C 1
ATOM 713 O O . PHE A 1 89 ? -16.192 -9.968 -9.007 1.00 57.62 89 PHE A O 1
ATOM 720 N N . LYS A 1 90 ? -17.128 -7.930 -8.894 1.00 52.12 90 LYS A N 1
ATOM 721 C CA . LYS A 1 90 ? -17.991 -8.109 -10.070 1.00 52.12 90 LYS A CA 1
ATOM 722 C C . LYS A 1 90 ? -17.159 -7.907 -11.338 1.00 52.12 90 LYS A C 1
ATOM 724 O O . LYS A 1 90 ? -17.298 -6.903 -12.026 1.00 52.12 90 LYS A O 1
ATOM 729 N N . PHE A 1 91 ? -16.304 -8.881 -11.625 1.00 44.94 91 PHE A N 1
ATOM 730 C CA . PHE A 1 91 ? -15.841 -9.141 -12.976 1.00 44.94 91 PHE A CA 1
ATOM 731 C C . PHE A 1 91 ? -17.080 -9.381 -13.857 1.00 44.94 91 PHE A C 1
ATOM 733 O O . PHE A 1 91 ? -17.748 -10.404 -13.724 1.00 44.94 91 PHE A O 1
ATOM 740 N N . ASN A 1 92 ? -17.405 -8.390 -14.686 1.00 38.75 92 ASN A N 1
ATOM 741 C CA . ASN A 1 92 ? -17.963 -8.550 -16.027 1.00 38.75 92 ASN A CA 1
ATOM 742 C C . ASN A 1 92 ? -17.008 -7.816 -16.965 1.00 38.75 92 ASN A C 1
ATOM 744 O O . ASN A 1 92 ? -16.690 -6.647 -16.643 1.00 38.75 92 ASN A O 1
#

pLDDT: mean 76.57, std 16.11, range [38.75, 97.12]

Nearest PDB structures (foldseek):
  6sgb-assembly1_CO  TM=4.865E-01  e=6.320E+00  Trypanosoma brucei brucei

Foldseek 3Di:
DPPPQPPVNVVVVLVVVLVVLLVLLLVLLLVLDPVSVVVNVVVLVVCCVVDVVSSVVSCPPPSNVLSDDDDVVNNVCNVVSVVVCVVVVPDD

Sequence (92 aa):
RPMDTPVRCSKYMAHYLDMMMCVSSILCILSGEDENLKKKEELWNHLKEKDIKLYKKLRHSFLGIGMNLPGKAGRSLSVKGYKVMQK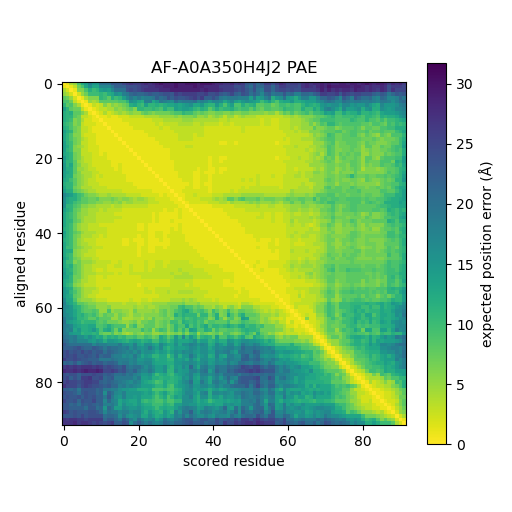IFKFN

Solvent-accessible surface area (backbone atoms only — not comparable to full-atom values): 5243 Å² total; per-residue (Å²): 130,88,74,84,65,51,71,68,55,51,53,50,52,51,49,52,49,42,51,50,55,42,52,54,39,48,55,20,55,59,65,73,42,71,68,37,46,48,53,39,50,50,55,54,48,52,41,38,75,75,35,55,66,58,33,56,53,40,49,69,29,80,58,33,44,69,75,64,47,79,63,70,66,52,66,63,32,48,74,53,46,58,59,49,50,53,61,67,70,54,79,124

Secondary structure (DSSP, 8-state):
------HHHHHHHHHHHHHHHHHHHHHHHHT--HHHHHHHHHHHHHHHHH-HHHHHHHHTSHHHHHHT--SHHHHHTHHHHHHHHHHHH---

Radius of gyration: 14.33 Å; Cα contacts (8 Å, |Δi|>4): 48; chains: 1; bounding box: 40×23×37 Å

Mean predicted aligned error: 8.65 Å